Protein AF-A0A378MXX1-F1 (afdb_monomer_lite)

pLDDT: mean 91.46, std 7.98, range [63.69, 98.25]

Foldseek 3Di:
DDPWDDDDQDHPVVVVCVVVVNDPDDDDDDDDDQPDPCSVPDDDDQFDKDKDKDDDCVVDDPVRVVVCVVVVHDDPRMDMDIDGHD

Radius of gyration: 18.35 Å; chains: 1; bounding box: 37×34×42 Å

Secondary structure (DSSP, 8-state):
------BTTB--HHHHHHHTT--S-----------SHHHHH----TT-EEEEEE--TTT--HHHHHHHHHTT---TTSEEEEEE--

InterPro domains:
  IPR043776 Protein of unknown function DUF5718 [PF18985] (1-85)

Organism: Mannheimia haemolytica (NCBI:txid75985)

Sequence (86 aa):
MNNQPDEGPMNNISEMLKQANYPTKAIISIGATRYTPFGESNLLQVGDVSMVVVYNVKKYSHSQIEEMAKLETFSEDISALIQTVR

Structure (mmCIF, N/CA/C/O backbone):
data_AF-A0A378MXX1-F1
#
_entry.id   AF-A0A378MXX1-F1
#
loop_
_atom_site.group_PDB
_atom_site.id
_atom_site.type_symbol
_atom_site.label_atom_id
_atom_site.label_alt_id
_atom_site.label_comp_id
_atom_site.label_asym_id
_atom_site.label_entity_id
_atom_site.label_seq_id
_atom_site.pdbx_PDB_ins_code
_atom_site.Cartn_x
_atom_site.Cartn_y
_atom_site.Cartn_z
_atom_site.occupancy
_atom_site.B_iso_or_equiv
_atom_site.auth_seq_id
_atom_site.auth_comp_id
_atom_site.auth_asym_id
_atom_site.auth_atom_id
_atom_site.pdbx_PDB_model_num
ATOM 1 N N . MET A 1 1 ? 14.623 7.892 -16.216 1.00 75.75 1 MET A N 1
ATOM 2 C CA . MET A 1 1 ? 14.688 7.110 -14.961 1.00 75.75 1 MET A CA 1
ATOM 3 C C . MET A 1 1 ? 15.184 8.027 -13.856 1.00 75.75 1 MET A C 1
ATOM 5 O O . MET A 1 1 ? 15.860 8.994 -14.185 1.00 75.75 1 MET A O 1
ATOM 9 N N . ASN A 1 2 ? 14.7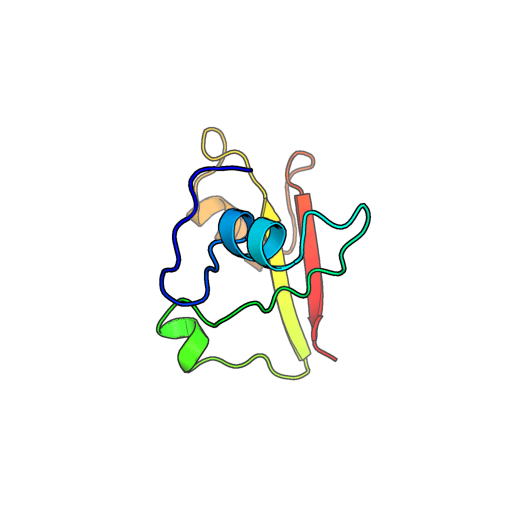95 7.794 -12.600 1.00 81.56 2 ASN A N 1
ATOM 10 C CA . ASN A 1 2 ? 15.333 8.547 -11.458 1.00 81.56 2 ASN A CA 1
ATOM 11 C C . ASN A 1 2 ? 16.783 8.104 -11.148 1.00 81.56 2 ASN A C 1
ATOM 13 O O . ASN A 1 2 ? 17.342 7.265 -11.851 1.00 81.56 2 ASN A O 1
ATOM 17 N N . ASN A 1 3 ? 17.378 8.657 -10.089 1.00 90.06 3 ASN A N 1
ATOM 18 C CA . ASN A 1 3 ? 18.755 8.368 -9.671 1.00 90.06 3 ASN A CA 1
ATOM 19 C C . ASN A 1 3 ? 18.854 7.190 -8.674 1.00 90.06 3 ASN A C 1
ATOM 21 O O . ASN A 1 3 ? 19.700 7.230 -7.786 1.00 90.06 3 ASN A O 1
ATOM 25 N N . GLN A 1 4 ? 17.964 6.189 -8.749 1.00 88.56 4 GLN A N 1
ATOM 26 C CA . GLN A 1 4 ? 17.946 5.069 -7.795 1.00 88.56 4 GLN A CA 1
ATOM 27 C C . GLN A 1 4 ? 19.195 4.175 -7.957 1.00 88.56 4 GLN A C 1
ATOM 29 O O . GLN A 1 4 ? 19.388 3.623 -9.045 1.00 88.56 4 GLN A O 1
ATOM 34 N N . PRO A 1 5 ? 20.029 4.011 -6.912 1.00 91.06 5 PRO A N 1
ATOM 35 C CA . PRO A 1 5 ? 21.172 3.100 -6.937 1.00 91.06 5 PRO A CA 1
ATOM 36 C C . PRO A 1 5 ? 20.751 1.643 -6.672 1.00 91.06 5 PRO A C 1
ATOM 38 O O . PRO A 1 5 ? 19.612 1.370 -6.292 1.00 91.06 5 PRO A O 1
ATOM 41 N N . ASP A 1 6 ? 21.690 0.708 -6.843 1.00 90.25 6 ASP A N 1
ATOM 42 C CA . ASP A 1 6 ? 21.561 -0.640 -6.277 1.00 90.25 6 ASP A CA 1
ATOM 43 C C . ASP A 1 6 ? 21.788 -0.571 -4.758 1.00 90.25 6 ASP A C 1
ATOM 45 O O . ASP A 1 6 ? 22.892 -0.256 -4.310 1.00 90.25 6 ASP A O 1
ATOM 49 N N . GLU A 1 7 ? 20.752 -0.854 -3.965 1.00 87.94 7 GLU A N 1
ATOM 50 C CA . GLU A 1 7 ? 20.823 -0.866 -2.498 1.00 87.94 7 GLU A CA 1
ATOM 51 C C . GLU A 1 7 ? 19.690 -1.716 -1.897 1.00 87.94 7 GLU A C 1
ATOM 53 O O . GLU A 1 7 ? 18.503 -1.486 -2.137 1.00 87.94 7 GLU A O 1
ATOM 58 N N . GLY A 1 8 ? 20.049 -2.713 -1.082 1.00 81.69 8 GLY A N 1
ATOM 59 C CA . GLY A 1 8 ? 19.077 -3.637 -0.494 1.00 81.69 8 GLY A CA 1
ATOM 60 C C . GLY A 1 8 ? 18.253 -4.356 -1.578 1.00 81.69 8 GLY A C 1
ATOM 61 O O . GLY A 1 8 ? 18.843 -4.969 -2.466 1.00 81.69 8 GLY A O 1
ATOM 62 N N . PRO A 1 9 ? 16.907 -4.312 -1.533 1.00 79.12 9 PRO A N 1
ATOM 63 C CA . PRO A 1 9 ? 16.054 -4.888 -2.575 1.00 79.12 9 PRO A CA 1
ATOM 64 C C . PRO A 1 9 ? 15.858 -3.968 -3.793 1.00 79.12 9 PRO A C 1
ATOM 66 O O . PRO A 1 9 ? 15.147 -4.341 -4.725 1.00 79.12 9 PRO A O 1
ATOM 69 N N . MET A 1 10 ? 16.430 -2.760 -3.791 1.00 85.44 10 MET A N 1
ATOM 70 C CA . MET A 1 10 ? 16.335 -1.829 -4.914 1.00 85.44 10 MET A CA 1
ATOM 71 C C . MET A 1 10 ? 17.392 -2.159 -5.964 1.00 85.44 10 MET A C 1
ATOM 73 O O . MET A 1 10 ? 18.563 -2.341 -5.635 1.00 85.44 10 MET A O 1
ATOM 77 N N . ASN A 1 11 ? 16.980 -2.174 -7.232 1.00 88.44 11 ASN A N 1
ATOM 78 C CA . ASN A 1 11 ? 17.893 -2.310 -8.360 1.00 88.44 11 ASN A CA 1
ATOM 79 C C . ASN A 1 11 ? 18.106 -0.983 -9.094 1.00 88.44 11 ASN A C 1
ATOM 81 O O . ASN A 1 11 ? 17.179 -0.172 -9.217 1.00 88.44 11 ASN A O 1
ATOM 85 N N . ASN A 1 12 ? 19.290 -0.806 -9.677 1.00 93.25 12 ASN A N 1
ATOM 86 C CA . ASN A 1 12 ? 19.578 0.249 -10.639 1.00 93.25 12 ASN A CA 1
ATOM 87 C C . ASN A 1 12 ? 18.970 -0.109 -12.002 1.00 93.25 12 ASN A C 1
ATOM 89 O O . ASN A 1 12 ? 19.628 -0.590 -12.928 1.00 93.25 12 ASN A O 1
ATOM 93 N N . ILE A 1 13 ? 17.673 0.157 -12.138 1.00 92.94 13 ILE A N 1
ATOM 94 C CA . ILE A 1 13 ? 16.915 -0.187 -13.345 1.00 92.94 13 ILE A CA 1
ATOM 95 C C . ILE A 1 13 ? 17.479 0.544 -14.583 1.00 92.94 13 ILE A C 1
ATOM 97 O O . ILE A 1 13 ? 17.404 0.022 -15.694 1.00 92.94 13 ILE A O 1
ATOM 101 N N . SER A 1 14 ? 18.079 1.733 -14.424 1.00 93.12 14 SER A N 1
ATOM 102 C CA . SER A 1 14 ? 18.683 2.456 -15.554 1.00 93.12 14 SER A CA 1
ATOM 103 C C . SER A 1 14 ? 19.866 1.693 -16.156 1.00 93.12 14 SER A C 1
ATOM 105 O O . SER A 1 14 ? 19.977 1.605 -17.381 1.00 93.12 14 SER A O 1
ATOM 107 N N . GLU A 1 15 ? 20.729 1.126 -15.313 1.00 94.88 15 GLU A N 1
ATOM 108 C CA . GLU A 1 15 ? 21.853 0.301 -15.761 1.00 94.88 15 GLU A CA 1
ATOM 109 C C . GLU A 1 15 ? 21.364 -1.036 -16.340 1.00 94.88 15 GLU A C 1
ATOM 111 O O . GLU A 1 15 ? 21.830 -1.453 -17.401 1.00 94.88 15 GLU A O 1
ATOM 116 N N . MET A 1 16 ? 20.340 -1.654 -15.741 1.00 93.94 16 MET A N 1
ATOM 117 C CA . MET A 1 16 ? 19.727 -2.879 -16.280 1.00 93.94 16 MET A CA 1
ATOM 118 C C . MET A 1 16 ? 19.148 -2.675 -17.689 1.00 93.94 16 MET A C 1
ATOM 120 O O . MET A 1 16 ? 19.350 -3.508 -18.572 1.00 93.94 16 MET A O 1
ATOM 124 N N . LEU A 1 17 ? 18.458 -1.555 -17.936 1.00 94.50 17 LEU A N 1
ATOM 125 C CA . LEU A 1 17 ? 17.923 -1.227 -19.264 1.00 94.50 17 LEU A CA 1
ATOM 126 C C . LEU A 1 17 ? 19.036 -1.035 -20.298 1.00 94.50 17 LEU A C 1
ATOM 128 O O . LEU A 1 17 ? 18.887 -1.468 -21.441 1.00 94.50 17 LEU A O 1
ATOM 132 N N . LYS A 1 18 ? 20.151 -0.412 -19.902 1.00 95.25 18 LYS A N 1
ATOM 133 C CA . LYS A 1 18 ? 21.329 -0.242 -20.760 1.00 95.25 18 LYS A CA 1
ATOM 134 C C . LYS A 1 18 ? 21.954 -1.591 -21.120 1.00 95.25 18 LYS A C 1
ATOM 136 O O . LYS A 1 18 ? 22.224 -1.834 -22.293 1.00 95.25 18 LYS A O 1
ATOM 141 N N . GLN A 1 19 ? 22.126 -2.483 -20.144 1.00 96.25 19 GLN A N 1
ATOM 142 C CA . GLN A 1 19 ? 22.637 -3.844 -20.365 1.00 96.25 19 GLN A CA 1
ATOM 143 C C . GLN A 1 19 ? 21.706 -4.682 -21.253 1.00 96.25 19 GLN A C 1
ATOM 145 O O . GLN A 1 19 ? 22.175 -5.493 -22.047 1.00 96.25 19 GLN A O 1
ATOM 150 N N . ALA A 1 20 ? 20.395 -4.436 -21.181 1.00 95.56 20 ALA A N 1
ATOM 151 C CA . ALA A 1 20 ? 19.386 -5.053 -22.042 1.00 95.56 20 ALA A CA 1
ATOM 152 C C . ALA A 1 20 ? 19.243 -4.385 -23.428 1.00 95.56 20 ALA A C 1
ATOM 154 O O . ALA A 1 20 ? 18.316 -4.715 -24.168 1.00 95.56 20 ALA A O 1
ATOM 155 N N . ASN A 1 21 ? 20.131 -3.451 -23.787 1.00 96.94 21 ASN A N 1
ATOM 156 C CA . ASN A 1 21 ? 20.092 -2.689 -25.038 1.00 96.94 21 ASN A CA 1
ATOM 157 C C . ASN A 1 21 ? 18.763 -1.938 -25.270 1.00 96.94 21 ASN A C 1
ATOM 159 O O . ASN A 1 21 ? 18.210 -1.949 -26.368 1.00 96.94 21 ASN A O 1
ATOM 163 N N . TYR A 1 22 ? 18.254 -1.282 -24.225 1.00 95.94 22 TYR A N 1
ATOM 164 C CA . TYR A 1 22 ? 17.101 -0.375 -24.275 1.00 95.94 22 TYR A CA 1
ATOM 165 C C . TYR A 1 22 ? 15.866 -0.963 -24.985 1.00 95.94 22 TYR A 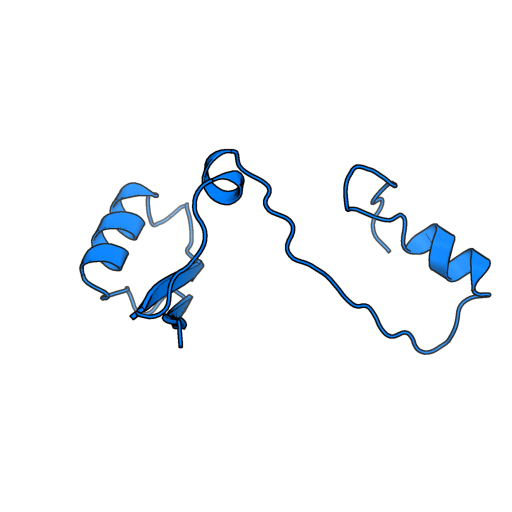C 1
ATOM 167 O O . TYR A 1 22 ? 15.419 -0.432 -26.007 1.00 95.94 22 TYR A O 1
ATOM 175 N N . PRO A 1 23 ? 15.275 -2.052 -24.459 1.00 96.56 23 PRO A N 1
ATOM 176 C CA . PRO A 1 23 ? 14.116 -2.662 -25.088 1.00 96.56 23 PRO A CA 1
ATOM 177 C C . PRO A 1 23 ? 12.928 -1.695 -25.085 1.00 96.56 23 PRO A C 1
ATOM 179 O O . PRO A 1 23 ? 12.693 -0.957 -24.128 1.00 96.56 23 PRO A O 1
ATOM 182 N N . THR A 1 24 ? 12.110 -1.744 -26.134 1.00 96.44 24 THR A N 1
ATOM 183 C CA . THR A 1 24 ? 10.904 -0.906 -26.234 1.00 96.44 24 THR A CA 1
ATOM 184 C C . THR A 1 24 ? 9.779 -1.360 -25.297 1.00 96.44 24 THR A C 1
ATOM 186 O O . THR A 1 24 ? 8.763 -0.677 -25.182 1.00 96.44 24 THR A O 1
ATOM 189 N N . LYS A 1 25 ? 9.911 -2.541 -24.676 1.00 94.50 25 LYS A N 1
ATOM 190 C CA . LYS A 1 25 ? 8.955 -3.133 -23.730 1.00 94.50 25 LYS A CA 1
ATOM 191 C C . LYS A 1 25 ? 9.708 -3.887 -22.634 1.00 94.50 25 LYS A C 1
ATOM 193 O O . LYS A 1 25 ? 10.709 -4.535 -22.920 1.00 94.50 25 LYS A O 1
ATOM 198 N N . ALA A 1 26 ? 9.189 -3.852 -21.411 1.00 92.00 26 ALA A N 1
ATOM 199 C CA . ALA A 1 26 ? 9.721 -4.601 -20.277 1.00 92.00 26 ALA A CA 1
ATOM 200 C C . ALA A 1 26 ? 8.582 -5.103 -19.380 1.00 92.00 26 ALA A C 1
ATOM 202 O O . ALA A 1 26 ? 7.528 -4.471 -19.300 1.00 92.00 26 ALA A O 1
ATOM 203 N N . ILE A 1 27 ? 8.816 -6.226 -18.698 1.00 90.56 27 ILE A N 1
ATOM 204 C CA . ILE A 1 27 ? 7.983 -6.707 -17.591 1.00 90.56 27 ILE A CA 1
ATOM 205 C C . ILE A 1 27 ? 8.784 -6.480 -16.313 1.00 90.56 27 ILE A C 1
ATOM 207 O O . ILE A 1 27 ? 9.922 -6.932 -16.215 1.00 90.56 27 ILE A O 1
ATOM 211 N N . ILE A 1 28 ? 8.196 -5.768 -15.354 1.00 85.44 28 ILE A N 1
ATOM 212 C CA . ILE A 1 28 ? 8.817 -5.477 -14.061 1.00 85.44 28 ILE A CA 1
ATOM 213 C C . ILE A 1 28 ? 7.974 -6.162 -12.989 1.00 85.44 28 ILE A C 1
ATOM 215 O O . ILE A 1 28 ? 6.802 -5.831 -12.814 1.00 85.44 28 ILE A O 1
ATOM 219 N N . SER A 1 29 ? 8.569 -7.121 -12.284 1.00 83.00 29 SER A N 1
ATOM 220 C CA . SER A 1 29 ? 7.957 -7.777 -11.129 1.00 83.00 29 SER A CA 1
ATOM 221 C C . SER A 1 29 ? 8.550 -7.184 -9.859 1.00 83.00 29 SER A C 1
ATOM 223 O O . SER A 1 29 ? 9.762 -7.217 -9.672 1.00 83.00 29 SER A O 1
ATOM 225 N N . ILE A 1 30 ? 7.701 -6.635 -8.993 1.00 78.94 30 ILE A N 1
ATOM 226 C CA . ILE A 1 30 ? 8.119 -6.010 -7.736 1.00 78.94 30 ILE A CA 1
ATOM 227 C C . ILE A 1 30 ? 7.577 -6.863 -6.593 1.00 78.94 30 ILE A C 1
ATOM 229 O O . ILE A 1 30 ? 6.371 -7.086 -6.502 1.00 78.94 30 ILE A O 1
ATOM 233 N N . GLY A 1 31 ? 8.469 -7.348 -5.732 1.00 74.00 31 GLY A N 1
ATOM 234 C CA . GLY A 1 31 ? 8.094 -7.973 -4.467 1.00 74.00 31 GLY A CA 1
ATOM 235 C C . GLY A 1 31 ? 8.013 -6.933 -3.350 1.00 74.00 31 GLY A C 1
ATOM 236 O O . GLY A 1 31 ? 8.812 -6.000 -3.308 1.00 74.00 31 GLY A O 1
ATOM 237 N N . ALA A 1 32 ? 7.076 -7.100 -2.418 1.00 69.56 32 ALA A N 1
ATOM 238 C CA . ALA A 1 32 ? 7.074 -6.355 -1.163 1.00 69.56 32 ALA A CA 1
ATOM 239 C C . ALA A 1 32 ? 7.904 -7.131 -0.129 1.00 69.56 32 ALA A C 1
ATOM 241 O O . ALA A 1 32 ? 7.424 -8.099 0.462 1.00 69.56 32 ALA A O 1
ATOM 242 N N . THR A 1 33 ? 9.170 -6.760 0.065 1.00 63.69 33 THR A N 1
ATOM 243 C CA . THR A 1 33 ? 9.981 -7.315 1.159 1.00 63.69 33 THR A CA 1
ATOM 244 C C . THR A 1 33 ? 9.527 -6.750 2.509 1.00 63.69 33 THR A C 1
ATOM 246 O O . THR A 1 33 ? 8.953 -5.668 2.590 1.00 63.69 33 THR A O 1
ATOM 249 N N . ARG A 1 34 ? 9.735 -7.499 3.595 1.00 63.81 34 ARG A N 1
ATOM 250 C CA . ARG A 1 34 ? 9.385 -7.071 4.959 1.00 63.81 34 ARG A CA 1
ATOM 251 C C . ARG A 1 34 ? 10.424 -6.048 5.421 1.00 63.81 34 ARG A C 1
ATOM 253 O O . ARG A 1 34 ? 11.560 -6.421 5.668 1.00 63.81 34 ARG A O 1
ATOM 260 N N . TYR A 1 35 ? 10.056 -4.771 5.485 1.00 67.19 35 TYR A N 1
ATOM 261 C CA . TYR A 1 35 ? 11.002 -3.679 5.770 1.00 67.19 35 TYR A CA 1
ATOM 262 C C . TYR A 1 35 ? 11.086 -3.280 7.253 1.00 67.19 35 TYR A C 1
ATOM 264 O O . TYR A 1 35 ? 11.825 -2.359 7.592 1.00 67.19 35 TYR A O 1
ATOM 272 N N . THR A 1 36 ? 10.325 -3.924 8.146 1.00 79.75 36 THR A N 1
ATOM 273 C CA . THR A 1 36 ? 10.309 -3.597 9.581 1.00 79.75 36 THR A CA 1
ATOM 274 C C . THR A 1 36 ? 10.469 -4.854 10.442 1.00 79.75 36 THR A C 1
ATOM 276 O O . THR A 1 36 ? 9.939 -5.902 10.063 1.00 79.75 36 THR A O 1
ATOM 279 N N . PRO A 1 37 ? 11.095 -4.763 11.636 1.00 86.12 37 PRO A N 1
ATOM 280 C CA . PRO A 1 37 ? 11.177 -5.889 12.578 1.00 86.12 37 PRO A CA 1
ATOM 281 C C . PRO A 1 37 ? 9.807 -6.487 12.934 1.00 86.12 37 PRO A C 1
ATOM 283 O O . PRO A 1 37 ? 9.669 -7.688 13.169 1.00 86.12 37 PRO A O 1
ATOM 286 N N . PHE A 1 38 ? 8.765 -5.647 12.930 1.00 86.25 38 PHE A N 1
ATOM 287 C CA . PHE A 1 38 ? 7.384 -6.093 13.078 1.00 86.25 38 PHE A CA 1
ATOM 288 C C . PHE A 1 38 ? 6.984 -7.043 11.940 1.00 86.25 38 PHE A C 1
ATOM 290 O O . PHE A 1 38 ? 6.548 -8.160 12.203 1.00 86.25 38 PHE A O 1
ATOM 297 N N . GLY A 1 39 ? 7.195 -6.651 10.681 1.00 83.94 39 GLY A N 1
ATOM 298 C CA . GLY A 1 39 ? 6.849 -7.480 9.523 1.00 83.94 39 GLY A CA 1
ATOM 299 C C . GLY A 1 39 ? 7.661 -8.775 9.404 1.00 83.94 39 GLY A C 1
ATOM 300 O O . GLY A 1 39 ? 7.190 -9.718 8.775 1.00 83.94 39 GLY A O 1
ATOM 301 N N . GLU A 1 40 ? 8.856 -8.848 10.000 1.00 85.31 40 GLU A N 1
ATOM 302 C CA . GLU A 1 40 ? 9.690 -10.063 10.016 1.00 85.31 40 GLU A CA 1
ATOM 303 C C . GLU A 1 40 ? 9.098 -11.190 10.871 1.00 85.31 40 GLU A C 1
ATOM 305 O O . GLU A 1 40 ? 9.251 -12.362 10.528 1.00 85.31 40 GLU A O 1
ATOM 310 N N . SER A 1 41 ? 8.407 -10.836 11.957 1.00 88.69 41 SER A N 1
ATOM 311 C CA . SER A 1 41 ? 7.875 -11.782 12.948 1.00 88.69 41 SER A CA 1
ATOM 312 C C . SER A 1 41 ? 6.348 -11.909 12.939 1.00 88.69 41 SER A C 1
ATOM 314 O O . SER A 1 41 ? 5.818 -12.863 13.503 1.00 88.69 41 SER A O 1
ATOM 316 N N . ASN A 1 42 ? 5.638 -10.992 12.276 1.00 87.56 42 ASN A N 1
ATOM 317 C CA . ASN A 1 42 ? 4.177 -10.960 12.225 1.00 87.56 42 ASN A CA 1
ATOM 318 C C . ASN A 1 42 ? 3.711 -11.252 10.795 1.00 87.56 42 ASN A C 1
ATOM 320 O O . ASN A 1 42 ? 3.749 -10.392 9.914 1.00 87.56 42 ASN A O 1
ATOM 324 N N . LEU A 1 43 ? 3.311 -12.502 10.564 1.00 88.38 43 LEU A N 1
ATOM 325 C CA . LEU A 1 43 ? 2.750 -12.957 9.295 1.00 88.38 43 LEU A CA 1
ATOM 326 C C . LEU A 1 43 ? 1.230 -12.839 9.324 1.00 88.38 43 LEU A C 1
ATOM 328 O O . LEU A 1 43 ? 0.617 -13.184 10.330 1.00 88.38 43 LEU A O 1
ATOM 332 N N . LEU A 1 44 ? 0.648 -12.419 8.199 1.00 90.88 44 LEU A N 1
ATOM 333 C CA . LEU A 1 44 ? -0.799 -12.432 8.020 1.00 90.88 44 LEU A CA 1
ATOM 334 C C . LEU A 1 44 ? -1.335 -13.866 8.076 1.00 90.88 44 LEU A C 1
ATOM 336 O O . LEU A 1 44 ? -0.754 -14.783 7.483 1.00 90.88 44 LEU A O 1
ATOM 340 N N . GLN A 1 45 ? -2.461 -14.030 8.755 1.00 94.62 45 GLN A N 1
ATOM 341 C CA . GLN A 1 45 ? -3.210 -15.271 8.880 1.00 94.62 45 GLN A CA 1
ATOM 342 C C . GLN A 1 45 ? -4.566 -15.156 8.183 1.00 94.62 45 GLN A C 1
ATOM 344 O O . GLN A 1 45 ? -5.099 -14.067 7.979 1.00 94.62 45 GLN A O 1
ATOM 349 N N . VAL A 1 46 ? -5.142 -16.300 7.807 1.00 96.44 46 VAL A N 1
ATOM 350 C CA . VAL A 1 46 ? -6.512 -16.345 7.279 1.00 96.44 46 VAL A CA 1
ATOM 351 C C . VAL A 1 46 ? -7.468 -15.771 8.324 1.00 96.44 46 VAL A C 1
ATOM 353 O O . VAL A 1 46 ? -7.455 -16.196 9.477 1.00 96.44 46 VAL A O 1
ATOM 356 N N . GLY A 1 47 ? -8.304 -14.824 7.902 1.00 96.06 47 GLY A N 1
ATOM 357 C CA . GLY A 1 47 ? -9.209 -14.079 8.778 1.00 96.06 47 GLY A CA 1
ATOM 358 C C . GLY A 1 47 ? -8.684 -12.712 9.219 1.00 96.06 47 GLY A C 1
ATOM 359 O O . GLY A 1 47 ? -9.489 -11.900 9.673 1.00 96.06 47 GLY A O 1
ATOM 360 N N . ASP A 1 48 ? -7.395 -12.413 9.028 1.00 95.19 48 ASP A N 1
ATOM 361 C CA . ASP A 1 48 ? -6.863 -11.078 9.303 1.00 95.19 48 ASP A CA 1
ATOM 362 C C . ASP A 1 48 ? -7.473 -10.030 8.370 1.00 95.19 48 ASP A C 1
ATOM 364 O O . ASP A 1 48 ? -7.798 -10.304 7.209 1.00 95.19 48 ASP A O 1
ATOM 368 N N . VAL A 1 49 ? -7.564 -8.794 8.863 1.00 95.00 49 VAL A N 1
ATOM 369 C CA . VAL A 1 49 ? -7.939 -7.627 8.062 1.00 95.00 49 VAL A CA 1
ATOM 370 C C . VAL A 1 49 ? -6.684 -6.818 7.748 1.00 95.00 49 VAL A C 1
ATOM 372 O O . VAL A 1 49 ? -6.042 -6.260 8.636 1.00 95.00 49 VAL A O 1
ATOM 375 N N . SER A 1 50 ? -6.332 -6.751 6.466 1.00 93.31 50 SER A N 1
ATOM 376 C CA . SER A 1 50 ? -5.256 -5.909 5.949 1.00 93.31 50 SER A CA 1
ATOM 377 C C . SER A 1 50 ? -5.826 -4.591 5.433 1.00 93.31 50 SER A C 1
ATOM 379 O O . SER A 1 50 ? -6.830 -4.581 4.717 1.00 93.31 50 SER A O 1
ATOM 381 N N . MET A 1 51 ? -5.181 -3.478 5.788 1.00 95.56 51 MET A N 1
ATOM 382 C CA . MET A 1 51 ? -5.598 -2.139 5.379 1.00 95.56 51 MET A CA 1
ATOM 383 C C . MET A 1 51 ? -4.431 -1.357 4.777 1.00 95.56 51 MET A C 1
ATOM 385 O O . MET A 1 51 ? -3.354 -1.281 5.369 1.00 95.56 51 MET A O 1
ATOM 389 N N . VAL A 1 52 ? -4.663 -0.722 3.627 1.00 94.81 52 VAL A N 1
ATOM 390 C CA . VAL A 1 52 ? -3.767 0.294 3.054 1.00 94.81 52 VAL A CA 1
ATOM 391 C C . VAL A 1 52 ? -4.520 1.615 3.018 1.00 94.81 52 VAL A C 1
ATOM 393 O O . VAL A 1 52 ? -5.530 1.730 2.328 1.00 94.81 52 VAL A O 1
ATOM 396 N N . VAL A 1 53 ? -4.028 2.606 3.762 1.00 96.38 53 VAL A N 1
ATOM 397 C CA . VAL A 1 53 ? -4.700 3.899 3.946 1.00 96.38 53 VAL A CA 1
ATOM 398 C C . VAL A 1 53 ? -3.790 5.028 3.476 1.00 96.38 53 VAL A C 1
ATOM 400 O O . VAL A 1 53 ? -2.688 5.205 3.994 1.00 96.38 53 VAL A O 1
ATOM 403 N N . VAL A 1 54 ? -4.260 5.812 2.506 1.00 96.25 54 VAL A N 1
ATOM 404 C CA . VAL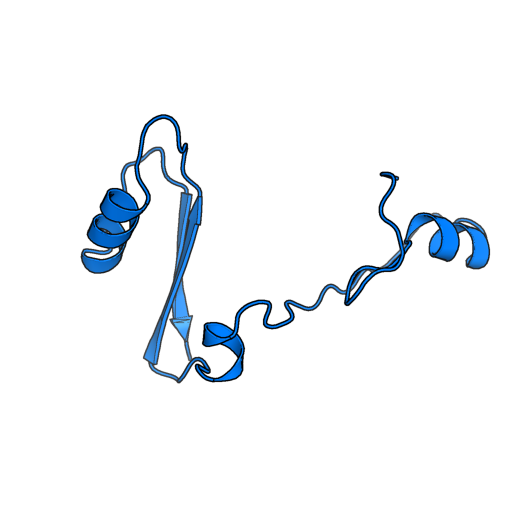 A 1 54 ? -3.556 6.992 1.988 1.00 96.25 54 VAL A CA 1
ATOM 405 C C . VAL A 1 54 ? -4.292 8.248 2.437 1.00 96.25 54 VAL A C 1
ATOM 407 O O . VAL A 1 54 ? -5.477 8.415 2.152 1.00 96.25 54 VAL A O 1
ATOM 410 N N . TYR A 1 55 ? -3.580 9.138 3.131 1.00 97.12 55 TYR A N 1
ATOM 411 C CA . TYR A 1 55 ? -4.154 10.333 3.745 1.00 97.12 55 TYR A CA 1
ATOM 412 C C . TYR A 1 55 ? -3.207 11.538 3.679 1.00 97.12 55 TYR A C 1
ATOM 414 O O . TYR A 1 55 ? -1.988 11.408 3.549 1.00 97.12 55 TYR A O 1
ATOM 422 N N . ASN A 1 56 ? -3.776 12.740 3.792 1.00 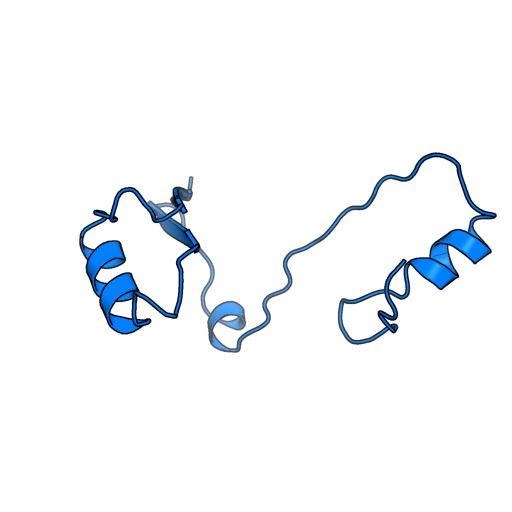97.00 56 ASN A N 1
ATOM 423 C CA . ASN A 1 56 ? -3.011 13.981 3.862 1.00 97.00 56 ASN A CA 1
ATOM 424 C C . ASN A 1 56 ? -2.528 14.246 5.297 1.00 97.00 56 ASN A C 1
ATOM 426 O O . ASN A 1 56 ? -3.317 14.612 6.170 1.00 97.00 56 ASN A O 1
ATOM 430 N N . VAL A 1 57 ? -1.216 14.152 5.522 1.00 96.31 57 VAL A N 1
ATOM 431 C CA . VAL A 1 57 ? -0.594 14.366 6.842 1.00 96.31 57 VAL A CA 1
ATOM 432 C C . VAL A 1 57 ? -0.762 15.794 7.389 1.00 96.31 57 VAL A C 1
ATOM 434 O O . VAL A 1 57 ? -0.637 16.014 8.588 1.00 96.31 57 VAL A O 1
ATOM 437 N N . LYS A 1 58 ? -1.084 16.786 6.544 1.00 97.69 58 LYS A N 1
ATOM 438 C CA . LYS A 1 58 ? -1.405 18.148 7.014 1.00 97.69 58 LYS A CA 1
ATOM 439 C C . LYS A 1 58 ? -2.794 18.247 7.656 1.00 97.69 58 LYS A C 1
ATOM 441 O O . LYS A 1 58 ? -3.065 19.237 8.327 1.00 97.69 58 LYS A O 1
ATOM 446 N N . LYS A 1 59 ? -3.673 17.268 7.407 1.00 98.06 59 LYS A N 1
ATOM 447 C CA . LYS A 1 59 ? -5.060 17.236 7.898 1.00 98.06 59 LYS A CA 1
ATOM 448 C C . LYS A 1 59 ? -5.268 16.188 8.994 1.00 98.06 59 LYS A C 1
ATOM 450 O O . LYS A 1 59 ? -6.037 16.448 9.912 1.00 98.06 59 LYS A O 1
ATOM 455 N N . TYR A 1 60 ? -4.582 15.046 8.910 1.00 98.25 60 TYR A N 1
ATOM 456 C CA . TYR A 1 60 ? -4.739 13.931 9.848 1.00 98.25 60 TYR A CA 1
ATOM 457 C C . TYR A 1 60 ? -3.411 13.518 10.481 1.00 98.25 60 TYR A C 1
ATOM 459 O O . TYR A 1 60 ? -2.393 13.395 9.794 1.00 98.25 60 TYR A O 1
ATOM 467 N N . SE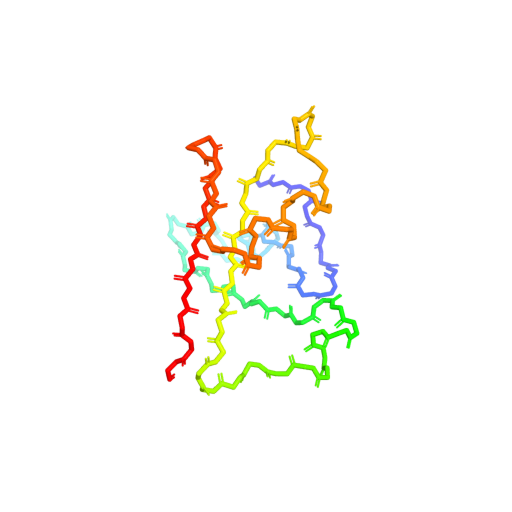R A 1 61 ? -3.438 13.245 11.785 1.00 98.00 61 SER A N 1
ATOM 468 C CA . SER A 1 61 ? -2.349 12.570 12.489 1.00 98.00 61 SER A CA 1
ATOM 469 C C . SER A 1 61 ? -2.413 11.055 12.280 1.00 98.00 61 SER A C 1
ATOM 471 O O . SER A 1 61 ? -3.456 10.493 11.955 1.00 98.00 61 SER A O 1
ATOM 473 N N . HIS A 1 62 ? -1.299 10.369 12.541 1.00 95.69 62 HIS A N 1
ATOM 474 C CA . HIS A 1 62 ? -1.264 8.906 12.525 1.00 95.69 62 HIS A CA 1
ATOM 475 C C . HIS A 1 62 ? -2.280 8.287 13.502 1.00 95.69 62 HIS A C 1
ATOM 477 O O . HIS A 1 62 ? -3.026 7.396 13.117 1.00 95.69 62 HIS A O 1
ATOM 483 N N . SER A 1 63 ? -2.386 8.819 14.725 1.00 97.94 63 SER A N 1
ATOM 484 C CA . SER A 1 63 ? -3.321 8.318 15.742 1.00 97.94 63 SER A CA 1
ATOM 485 C C . SER A 1 63 ? -4.793 8.440 15.334 1.00 97.94 63 SER A C 1
ATOM 487 O O . SER A 1 63 ? -5.586 7.554 15.638 1.00 97.94 63 SER A O 1
ATOM 489 N N . GLN A 1 64 ? -5.165 9.504 14.614 1.00 98.00 64 GLN A N 1
ATOM 490 C CA . GLN A 1 64 ? -6.520 9.650 14.072 1.00 98.00 64 GLN A CA 1
ATOM 491 C C . GLN A 1 64 ? -6.815 8.574 13.023 1.00 98.00 64 GLN A C 1
ATOM 493 O O . GLN A 1 64 ? -7.912 8.023 12.995 1.00 98.00 64 GLN A O 1
ATOM 498 N N . ILE A 1 65 ? -5.831 8.247 12.180 1.00 98.12 65 ILE A N 1
ATOM 499 C CA . ILE A 1 65 ? -5.964 7.183 11.180 1.00 98.12 65 ILE A CA 1
ATOM 500 C C . ILE A 1 65 ? -6.054 5.806 11.845 1.00 98.12 65 ILE A C 1
ATOM 502 O O . ILE A 1 65 ? -6.858 4.985 11.413 1.00 98.12 65 ILE A O 1
ATOM 506 N N . GLU A 1 66 ? -5.300 5.557 12.918 1.00 97.19 66 GLU A N 1
ATOM 507 C CA . GLU A 1 66 ? -5.420 4.319 13.700 1.00 97.19 66 GLU A CA 1
ATOM 508 C C . GLU A 1 66 ? -6.810 4.157 14.332 1.00 97.19 66 GLU A C 1
ATOM 510 O O . GLU A 1 66 ? -7.347 3.051 14.363 1.00 97.19 66 GLU A O 1
ATOM 515 N N . GLU A 1 67 ? -7.405 5.239 14.840 1.00 98.06 67 GLU A N 1
ATOM 516 C CA . GLU A 1 67 ? -8.764 5.214 15.390 1.00 98.06 67 GLU A CA 1
ATOM 517 C C . GLU A 1 67 ? -9.806 4.926 14.302 1.00 98.06 67 GLU A C 1
ATOM 519 O O . GLU A 1 67 ? -10.636 4.033 14.473 1.00 98.06 67 GLU A O 1
ATOM 524 N N . MET A 1 68 ? -9.711 5.600 13.150 1.00 97.75 68 MET A N 1
ATOM 525 C CA . MET A 1 68 ? -10.566 5.328 11.986 1.00 97.75 68 MET A CA 1
ATOM 526 C C . MET A 1 68 ? -10.439 3.880 11.503 1.00 97.75 68 MET A C 1
ATOM 528 O O . MET A 1 68 ? -11.448 3.247 11.202 1.00 97.75 68 MET A O 1
ATOM 532 N N . ALA A 1 69 ? -9.218 3.335 11.480 1.00 97.12 69 ALA A N 1
ATOM 533 C CA . ALA A 1 69 ? -8.959 1.955 11.082 1.00 97.12 69 ALA A CA 1
ATOM 534 C C . ALA A 1 69 ? -9.605 0.940 12.037 1.00 97.12 69 ALA A C 1
ATOM 536 O O . ALA A 1 69 ? -10.219 -0.016 11.576 1.00 97.12 69 ALA A O 1
ATOM 537 N N . LYS A 1 70 ? -9.547 1.170 13.357 1.00 96.31 70 LYS A N 1
ATOM 538 C CA . LYS A 1 70 ? -10.223 0.311 14.354 1.00 96.31 70 LYS A CA 1
ATOM 539 C C . LYS A 1 70 ? -11.744 0.295 14.192 1.00 96.31 70 LYS A C 1
ATOM 541 O O . LYS A 1 70 ? -12.378 -0.693 14.546 1.00 96.31 70 LYS A O 1
ATOM 546 N N . LEU A 1 71 ? -12.314 1.396 13.705 1.00 96.44 71 LEU A N 1
ATOM 547 C CA . LEU A 1 71 ? -13.749 1.553 13.456 1.00 96.44 71 LEU A CA 1
ATOM 548 C C . LEU A 1 71 ? -14.150 1.211 12.011 1.00 96.44 71 LEU A C 1
ATOM 550 O O . LEU A 1 71 ? -15.325 1.331 11.672 1.00 96.44 71 LEU A O 1
ATOM 554 N N . GLU A 1 72 ? -13.187 0.864 11.151 1.00 95.19 72 GLU A N 1
ATOM 555 C CA . GLU A 1 72 ? -13.363 0.651 9.706 1.00 95.19 72 GLU A CA 1
ATOM 556 C C . GLU A 1 72 ? -14.127 1.784 8.995 1.00 95.19 72 GLU A C 1
ATOM 558 O O . GLU A 1 72 ? -14.802 1.579 7.988 1.00 95.19 72 GLU A O 1
ATOM 563 N N . THR A 1 73 ? -14.024 3.006 9.520 1.00 96.31 73 THR A N 1
ATOM 564 C CA . THR A 1 73 ? -14.786 4.166 9.049 1.00 96.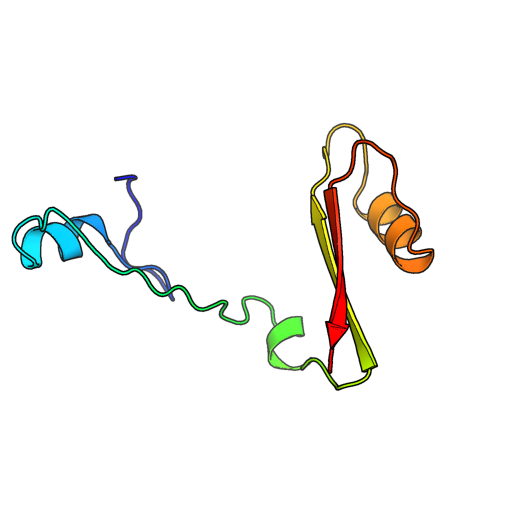31 73 THR A CA 1
ATOM 565 C C . THR A 1 73 ? -13.826 5.306 8.753 1.00 96.31 73 THR A C 1
ATOM 567 O O . THR A 1 73 ? -13.235 5.887 9.662 1.00 96.31 73 THR A O 1
ATOM 570 N N . PHE A 1 74 ? -13.681 5.639 7.472 1.00 97.12 74 PHE A N 1
ATOM 571 C CA . PHE A 1 74 ? -12.770 6.676 6.992 1.00 97.12 74 PHE A CA 1
ATOM 572 C C . PHE A 1 74 ? -13.533 7.881 6.434 1.00 97.12 74 PHE A C 1
ATOM 574 O O . PHE A 1 74 ? -14.660 7.761 5.958 1.00 97.12 74 PHE A O 1
ATOM 581 N N . SER A 1 75 ? -12.896 9.051 6.486 1.00 97.12 75 SER A N 1
ATOM 582 C CA . SER A 1 75 ? -13.387 10.268 5.828 1.00 97.12 75 SER A CA 1
ATOM 583 C C . SER A 1 75 ? -13.393 10.105 4.304 1.00 97.12 75 SER A C 1
ATOM 585 O O . SER A 1 75 ? -12.546 9.402 3.758 1.00 97.12 75 SER A O 1
ATOM 587 N N . GLU A 1 76 ? -14.290 10.801 3.604 1.00 96.62 76 GLU A N 1
ATOM 588 C CA . GLU A 1 76 ? -14.450 10.690 2.142 1.00 96.62 76 GLU A CA 1
ATOM 589 C C . GLU A 1 76 ? -13.196 11.082 1.340 1.00 96.62 76 GLU A C 1
ATOM 591 O O . GLU A 1 76 ? -12.998 10.621 0.219 1.00 96.62 76 GLU A O 1
ATOM 596 N N . ASP A 1 77 ? -12.333 11.928 1.904 1.00 97.25 77 ASP A N 1
ATOM 597 C CA . ASP A 1 77 ? -11.073 12.357 1.289 1.00 97.25 77 ASP A CA 1
ATOM 598 C C . ASP A 1 77 ? -9.889 11.412 1.564 1.00 97.25 77 ASP A C 1
ATOM 600 O O . ASP A 1 77 ? -8.751 11.730 1.209 1.00 97.25 77 ASP A O 1
ATOM 604 N N . ILE A 1 78 ? -10.136 10.260 2.192 1.00 97.56 78 ILE A N 1
ATOM 605 C CA . ILE A 1 78 ? -9.142 9.214 2.450 1.00 97.56 78 ILE A CA 1
ATOM 606 C C . ILE A 1 78 ? -9.384 8.040 1.498 1.00 97.56 78 ILE A C 1
ATOM 608 O O . ILE A 1 78 ? -10.485 7.504 1.406 1.00 97.56 78 ILE A O 1
ATOM 612 N N . SER A 1 79 ? -8.322 7.588 0.830 1.00 97.00 79 SER A N 1
ATOM 613 C CA . SER A 1 79 ? -8.361 6.362 0.029 1.00 97.00 79 SER A CA 1
ATOM 614 C C . SER A 1 79 ? -7.938 5.181 0.897 1.00 97.00 79 SER A C 1
ATOM 616 O O . SER A 1 79 ? -6.757 5.059 1.230 1.00 97.00 79 SER A O 1
ATOM 618 N N . ALA A 1 80 ? -8.884 4.306 1.239 1.00 96.56 80 ALA A N 1
ATOM 619 C CA . ALA A 1 80 ? -8.640 3.098 2.023 1.00 96.56 80 ALA A CA 1
ATOM 620 C C . ALA A 1 80 ? -8.971 1.834 1.216 1.00 96.56 80 ALA A C 1
ATOM 622 O O . ALA A 1 80 ? -10.058 1.705 0.655 1.00 96.56 80 ALA A O 1
ATOM 623 N N . LEU A 1 81 ? -8.034 0.889 1.182 1.00 95.81 81 LEU A N 1
ATOM 624 C CA . LEU A 1 81 ? -8.257 -0.479 0.722 1.00 95.81 81 LEU A CA 1
ATOM 625 C C . LEU A 1 81 ? -8.305 -1.383 1.952 1.00 95.81 81 LEU A C 1
ATOM 627 O O . LEU A 1 81 ? -7.309 -1.470 2.666 1.00 95.81 81 LEU A O 1
ATOM 631 N N . ILE A 1 82 ? -9.436 -2.049 2.178 1.00 95.88 82 ILE A N 1
ATOM 632 C CA . ILE A 1 82 ? -9.645 -2.982 3.290 1.00 95.88 82 ILE A CA 1
ATOM 633 C C . ILE A 1 82 ? -9.879 -4.369 2.699 1.00 95.88 82 ILE A C 1
ATOM 635 O O . ILE A 1 82 ? -10.747 -4.545 1.840 1.00 95.88 82 ILE A O 1
ATOM 639 N N . GLN A 1 83 ? -9.100 -5.353 3.136 1.00 95.50 83 GLN A N 1
ATOM 640 C CA . GLN A 1 83 ? -9.166 -6.712 2.616 1.00 95.50 83 GLN A CA 1
ATOM 641 C C . GLN A 1 83 ? -9.059 -7.736 3.741 1.00 95.50 83 GLN A C 1
ATOM 643 O O . GLN A 1 83 ? -8.107 -7.725 4.514 1.00 95.50 83 GLN A O 1
ATOM 648 N N . THR A 1 84 ? -9.995 -8.684 3.773 1.00 96.62 84 THR A N 1
ATOM 649 C CA . THR A 1 84 ? -9.856 -9.893 4.590 1.00 96.62 84 THR A CA 1
ATOM 650 C C . THR A 1 84 ? -8.943 -10.893 3.890 1.00 96.62 84 THR A C 1
ATOM 652 O O . THR A 1 84 ? -9.158 -11.226 2.719 1.00 96.62 84 THR A O 1
ATOM 655 N N . VAL A 1 85 ? -7.946 -11.393 4.611 1.00 95.25 85 VAL A N 1
ATOM 656 C CA . VAL A 1 85 ? -7.032 -12.444 4.156 1.00 95.25 85 VAL A CA 1
ATOM 657 C C . VAL A 1 85 ? -7.793 -13.772 4.104 1.00 95.25 85 VAL A C 1
ATOM 659 O O . VAL A 1 85 ? -8.442 -14.158 5.079 1.00 95.25 85 VAL A O 1
ATOM 662 N N . ARG A 1 86 ? -7.747 -14.450 2.953 1.00 91.81 86 ARG A N 1
ATOM 663 C CA . ARG A 1 86 ? -8.446 -15.714 2.674 1.00 91.81 86 ARG A CA 1
ATOM 664 C C . ARG A 1 86 ? -7.468 -16.833 2.371 1.00 91.81 86 ARG A C 1
ATOM 666 O O . ARG A 1 86 ? -6.401 -16.520 1.800 1.00 91.81 86 ARG A O 1
#